Protein AF-A0A9Y2DA96-F1 (afdb_monomer)

Foldseek 3Di:
DDQWAWDDDPQWIWIQGNVPRDIDTDDPVVVVVLAPFADWDADPPDRDIDHGHHHPPPPPDPDD

Nearest PDB structures (foldseek):
  5v1u-assembly2_B  TM=7.437E-01  e=1.080E+00  Thermobaculum terrenum ATCC BAA-798
  7apl-assembly1_A-2  TM=5.354E-01  e=5.132E-01  Zymomonas mobilis subsp. mobilis ZM4 = ATCC 31821
  6l8q-assembly1_G-3  TM=5.631E-01  e=2.417E+00  Myotis davidii
  4wjl-assembly1_B  TM=5.120E-01  e=5.758E+00  Homo sapiens
  8s8u-assembly2_B  TM=5.633E-01  e=7.851E+00  Escherichia coli K-12

Mean predicted aligned error: 7.75 Å

pLDDT: mean 76.65, std 14.9, range [42.88, 92.12]

Sequence (64 aa):
MDMFTLTQTSDRWIACCRACGHEQALPETSAIELSAEGVAIQCERCPSQEPCVYPTENAAAPID

Structure (mmCIF, N/CA/C/O backbone):
data_AF-A0A9Y2DA96-F1
#
_entry.id   AF-A0A9Y2DA96-F1
#
loop_
_atom_site.group_PDB
_atom_site.id
_atom_site.type_symbol
_atom_site.label_atom_id
_atom_site.label_alt_id
_atom_site.label_comp_id
_atom_site.label_asym_id
_atom_site.label_entity_id
_atom_site.label_seq_id
_atom_site.pdbx_PDB_ins_code
_atom_site.Cartn_x
_atom_site.Cartn_y
_atom_site.Cartn_z
_atom_site.occupancy
_atom_site.B_iso_or_equiv
_atom_site.auth_seq_id
_atom_site.auth_comp_id
_atom_site.auth_asym_id
_atom_site.auth_atom_id
_atom_site.pdbx_PDB_model_num
ATOM 1 N N . MET A 1 1 ? -4.455 -11.937 8.563 1.00 62.66 1 MET A N 1
ATOM 2 C CA . ME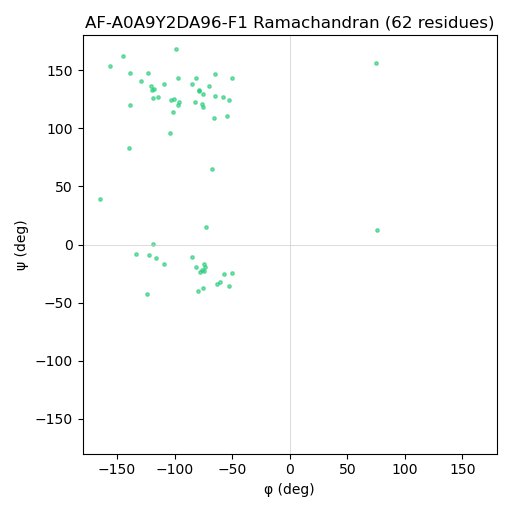T A 1 1 ? -4.685 -12.151 7.124 1.00 62.66 1 MET A CA 1
ATOM 3 C C . MET A 1 1 ? -4.604 -10.770 6.524 1.00 62.66 1 MET A C 1
ATOM 5 O O . MET A 1 1 ? -5.525 -9.994 6.741 1.00 62.66 1 MET A O 1
ATOM 9 N N . ASP A 1 2 ? -3.453 -10.439 5.954 1.00 74.12 2 ASP A N 1
ATOM 10 C CA . ASP A 1 2 ? -3.119 -9.087 5.505 1.00 74.12 2 ASP A CA 1
ATOM 11 C C . ASP A 1 2 ? -4.049 -8.670 4.360 1.00 74.12 2 ASP A C 1
ATOM 13 O O . ASP A 1 2 ? -4.262 -9.423 3.399 1.00 74.12 2 ASP A O 1
ATOM 17 N N . MET A 1 3 ? -4.673 -7.501 4.499 1.00 85.75 3 MET A N 1
ATOM 18 C CA . MET A 1 3 ? -5.607 -6.962 3.509 1.00 85.75 3 MET A CA 1
ATOM 19 C C . MET A 1 3 ? -4.873 -6.281 2.356 1.00 85.75 3 MET A C 1
ATOM 21 O O . MET A 1 3 ? -5.452 -6.122 1.275 1.00 85.75 3 MET A O 1
ATOM 25 N N . PHE A 1 4 ? -3.609 -5.917 2.557 1.00 87.50 4 PHE A N 1
ATOM 26 C CA . PHE A 1 4 ? -2.733 -5.369 1.535 1.00 87.50 4 PHE A CA 1
ATOM 27 C C . PHE A 1 4 ? -1.464 -6.201 1.385 1.00 87.50 4 PHE A C 1
ATOM 29 O O . PHE A 1 4 ? -0.941 -6.774 2.335 1.00 87.50 4 PHE A O 1
ATOM 36 N N . THR A 1 5 ? -0.943 -6.248 0.162 1.00 87.19 5 THR A N 1
ATOM 37 C CA . THR A 1 5 ? 0.408 -6.753 -0.103 1.00 87.19 5 THR A CA 1
ATOM 38 C C . THR A 1 5 ? 1.251 -5.675 -0.746 1.00 87.19 5 THR A C 1
ATOM 40 O O . THR A 1 5 ? 0.789 -4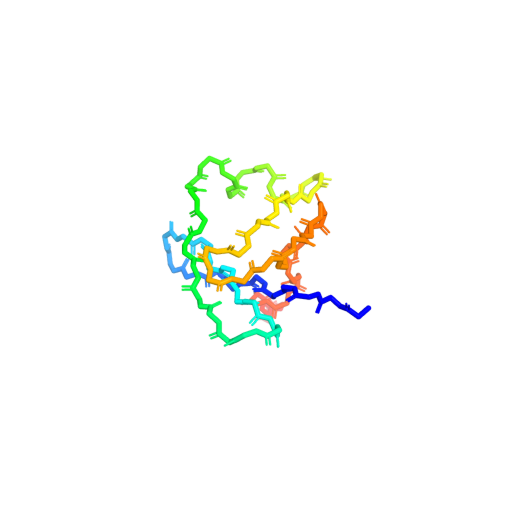.997 -1.664 1.00 87.19 5 THR A O 1
ATOM 43 N N . LEU A 1 6 ? 2.487 -5.543 -0.274 1.00 85.38 6 LEU A N 1
ATOM 44 C CA . LEU A 1 6 ? 3.438 -4.561 -0.768 1.00 85.38 6 LEU A CA 1
ATOM 45 C C . LEU A 1 6 ? 4.431 -5.196 -1.724 1.00 85.38 6 LEU A C 1
ATOM 47 O O . LEU A 1 6 ? 5.113 -6.157 -1.378 1.00 85.38 6 LEU A O 1
ATOM 51 N N . THR A 1 7 ? 4.522 -4.619 -2.915 1.00 84.56 7 THR A N 1
ATOM 52 C CA . THR A 1 7 ? 5.474 -5.027 -3.946 1.00 84.56 7 THR A CA 1
ATOM 53 C C . THR A 1 7 ? 6.392 -3.858 -4.254 1.00 84.56 7 THR A C 1
ATOM 55 O O . THR A 1 7 ? 5.923 -2.770 -4.586 1.00 84.56 7 THR A O 1
ATOM 58 N N . GLN A 1 8 ? 7.701 -4.071 -4.165 1.00 80.44 8 GLN A N 1
ATOM 59 C CA . GLN A 1 8 ? 8.671 -3.073 -4.593 1.00 80.44 8 GLN A CA 1
ATOM 60 C C . GLN A 1 8 ? 8.866 -3.176 -6.105 1.00 80.44 8 GLN A C 1
ATOM 62 O O . GLN A 1 8 ? 9.227 -4.227 -6.631 1.00 80.44 8 GLN A O 1
ATOM 67 N N . THR A 1 9 ? 8.627 -2.078 -6.809 1.00 79.19 9 THR A N 1
ATOM 68 C CA . THR A 1 9 ? 9.091 -1.892 -8.189 1.00 79.19 9 THR A CA 1
ATOM 69 C C . THR A 1 9 ? 10.362 -1.046 -8.168 1.00 79.19 9 THR A C 1
ATOM 71 O O . THR A 1 9 ? 10.692 -0.476 -7.132 1.00 79.19 9 THR A O 1
ATOM 74 N N . SER A 1 10 ? 11.079 -0.949 -9.291 1.00 72.06 10 SER A N 1
ATOM 75 C CA . SER A 1 10 ? 12.424 -0.352 -9.363 1.00 72.06 10 SER A CA 1
ATOM 76 C C . SER A 1 10 ? 12.579 1.037 -8.730 1.00 72.06 10 SER A C 1
ATOM 78 O O . SER A 1 10 ? 13.689 1.379 -8.348 1.00 72.06 10 SER A O 1
ATOM 80 N N . ASP A 1 11 ? 11.495 1.807 -8.613 1.00 75.00 11 ASP A N 1
ATOM 81 C CA . ASP A 1 11 ? 11.521 3.184 -8.105 1.00 75.00 11 ASP A CA 1
ATOM 82 C C . ASP A 1 11 ? 10.429 3.482 -7.055 1.00 75.00 11 ASP A C 1
ATOM 84 O O . ASP A 1 11 ? 10.413 4.539 -6.438 1.00 75.00 11 ASP A O 1
ATOM 88 N N . ARG A 1 12 ? 9.481 2.563 -6.823 1.00 81.62 12 ARG A N 1
ATOM 89 C CA . ARG A 1 12 ? 8.321 2.825 -5.950 1.00 81.62 12 ARG A CA 1
ATOM 90 C C . ARG A 1 12 ? 7.711 1.559 -5.376 1.00 81.62 12 ARG A C 1
ATOM 92 O O . ARG A 1 12 ? 7.743 0.497 -6.004 1.00 81.62 12 ARG A O 1
ATOM 99 N N . TRP A 1 13 ? 7.074 1.696 -4.222 1.00 84.88 13 TRP A N 1
ATOM 100 C CA . TRP A 1 13 ? 6.258 0.641 -3.630 1.00 84.88 13 TRP A CA 1
ATOM 101 C C . TRP A 1 13 ? 4.844 0.671 -4.198 1.00 84.88 13 TRP A C 1
ATOM 103 O O . TRP A 1 13 ? 4.253 1.734 -4.362 1.00 84.88 13 TRP A O 1
ATOM 113 N N . ILE A 1 14 ? 4.296 -0.501 -4.490 1.00 88.31 14 ILE A N 1
ATOM 114 C CA . ILE A 1 14 ? 2.916 -0.687 -4.927 1.00 88.31 14 ILE A CA 1
ATOM 115 C C . ILE A 1 14 ? 2.180 -1.472 -3.847 1.00 88.31 14 ILE A C 1
ATOM 117 O O . ILE A 1 14 ? 2.618 -2.552 -3.449 1.00 88.31 14 ILE A O 1
ATOM 121 N N . ALA A 1 15 ? 1.057 -0.933 -3.389 1.00 88.75 15 ALA A N 1
ATOM 122 C CA . ALA A 1 15 ? 0.141 -1.601 -2.487 1.00 88.75 15 ALA A CA 1
ATOM 123 C C . ALA A 1 15 ? -1.003 -2.229 -3.279 1.00 88.75 15 ALA A C 1
ATOM 125 O O . ALA A 1 15 ? -1.758 -1.538 -3.964 1.00 88.75 15 ALA A O 1
ATOM 126 N N . CYS A 1 16 ? -1.141 -3.545 -3.171 1.00 90.06 16 CYS A N 1
ATOM 127 C CA . CYS A 1 16 ? -2.221 -4.295 -3.796 1.00 90.06 16 CYS A CA 1
ATOM 128 C C . CYS A 1 16 ? -3.274 -4.621 -2.735 1.00 90.06 16 CYS A C 1
ATOM 130 O O . CYS A 1 16 ? -3.013 -5.395 -1.811 1.00 90.06 16 CYS A O 1
ATOM 132 N N . CYS A 1 17 ? -4.471 -4.055 -2.869 1.00 92.12 17 CYS A N 1
ATOM 133 C CA . CYS A 1 17 ? -5.592 -4.346 -1.987 1.00 92.12 17 CYS A CA 1
ATOM 134 C C . CYS A 1 17 ? -6.191 -5.718 -2.322 1.00 92.12 17 CYS A C 1
ATOM 136 O O . CYS A 1 17 ? -6.731 -5.923 -3.410 1.00 92.12 17 CYS A O 1
ATOM 138 N N . ARG A 1 18 ? -6.161 -6.657 -1.377 1.00 89.94 18 ARG A N 1
ATOM 139 C CA . ARG A 1 18 ? -6.706 -8.015 -1.546 1.00 89.94 18 ARG A CA 1
ATOM 140 C C . ARG A 1 18 ? -8.234 -8.062 -1.531 1.00 89.94 18 ARG A C 1
ATOM 142 O O . ARG A 1 18 ? -8.805 -9.025 -2.030 1.00 89.94 18 ARG A O 1
ATOM 149 N N . ALA A 1 19 ? -8.894 -7.031 -1.001 1.00 90.00 19 ALA A N 1
ATOM 150 C CA . ALA A 1 19 ? -10.353 -6.967 -0.944 1.00 90.00 19 ALA A CA 1
ATOM 151 C C . ALA A 1 19 ? -10.997 -6.639 -2.301 1.00 90.00 19 ALA A C 1
ATOM 153 O O . ALA A 1 19 ? -12.056 -7.171 -2.621 1.00 90.00 19 ALA A O 1
ATOM 154 N N . CYS A 1 20 ? -10.373 -5.767 -3.099 1.00 91.56 20 CYS A N 1
ATOM 155 C CA . CYS A 1 20 ? -10.918 -5.311 -4.384 1.00 91.56 20 CYS A CA 1
ATOM 156 C C . CYS A 1 20 ? -9.997 -5.574 -5.586 1.00 91.56 20 CYS A C 1
ATOM 158 O O . CYS A 1 20 ? -10.419 -5.378 -6.724 1.00 91.56 20 CYS A O 1
ATOM 160 N N . GLY A 1 21 ? -8.752 -6.000 -5.354 1.00 90.25 21 GLY A N 1
ATOM 161 C CA . GLY A 1 21 ? -7.744 -6.215 -6.394 1.00 90.25 21 GLY A CA 1
ATOM 162 C C . GLY A 1 21 ? -7.116 -4.930 -6.940 1.00 90.25 21 GLY A C 1
ATOM 163 O O . GLY A 1 21 ? -6.471 -4.974 -7.980 1.00 90.25 21 GLY A O 1
ATOM 164 N N . HIS A 1 22 ? -7.320 -3.781 -6.290 1.00 91.56 22 HIS A N 1
ATOM 165 C CA . HIS A 1 22 ? -6.758 -2.514 -6.750 1.00 91.56 22 HIS A CA 1
ATOM 166 C C . HIS A 1 22 ? -5.281 -2.378 -6.377 1.00 91.56 22 HIS A C 1
ATOM 168 O O . HIS A 1 22 ? -4.905 -2.583 -5.225 1.00 91.56 22 HIS A O 1
ATOM 174 N N . GLU A 1 23 ? -4.471 -1.976 -7.348 1.00 92.00 23 GLU A N 1
ATOM 175 C CA . GLU A 1 23 ? -3.057 -1.661 -7.180 1.00 92.00 23 GLU A CA 1
ATOM 176 C C . GLU A 1 23 ? -2.879 -0.143 -7.158 1.00 92.00 23 GLU A C 1
ATOM 178 O O . GLU A 1 23 ? -3.293 0.547 -8.093 1.00 92.00 23 GLU A O 1
ATOM 183 N N . GLN A 1 24 ? -2.259 0.371 -6.099 1.00 89.75 24 GLN A N 1
ATOM 184 C CA . GLN A 1 24 ? -1.989 1.796 -5.923 1.00 89.75 24 GLN A CA 1
ATOM 185 C C . GLN A 1 24 ? -0.518 2.025 -5.580 1.00 89.75 24 GLN A C 1
ATOM 187 O O . GLN A 1 24 ? 0.088 1.251 -4.839 1.00 89.75 24 GLN A O 1
ATOM 192 N N . ALA A 1 25 ? 0.072 3.084 -6.130 1.00 88.19 25 ALA A N 1
ATOM 193 C CA . ALA A 1 25 ? 1.452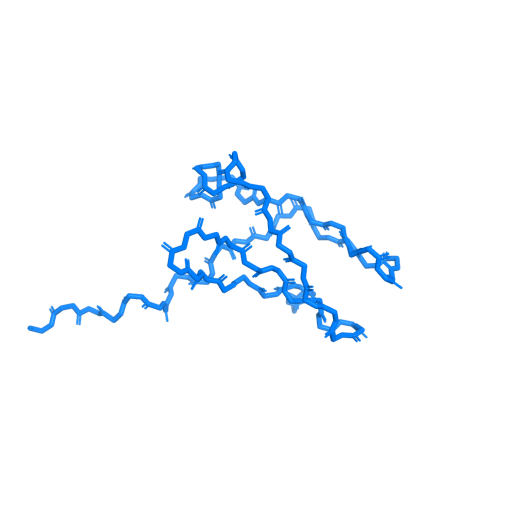 3.443 -5.835 1.00 88.19 25 ALA A CA 1
ATOM 194 C C . ALA A 1 25 ? 1.536 4.165 -4.487 1.00 88.19 25 ALA A C 1
ATOM 196 O O . ALA A 1 25 ? 0.783 5.101 -4.231 1.00 88.19 25 ALA A O 1
ATOM 197 N N . LEU A 1 26 ? 2.468 3.741 -3.640 1.00 82.56 26 LEU A N 1
ATOM 198 C CA . LEU A 1 26 ? 2.820 4.467 -2.432 1.00 82.56 26 LEU A CA 1
ATOM 199 C C . LEU A 1 26 ? 3.798 5.600 -2.767 1.00 82.56 26 LEU A C 1
ATOM 201 O O . LEU A 1 26 ? 4.664 5.425 -3.630 1.00 82.56 26 LEU A O 1
ATOM 205 N N . PRO A 1 27 ? 3.682 6.754 -2.090 1.00 73.94 27 PRO A N 1
ATOM 206 C CA . PRO A 1 27 ? 4.624 7.849 -2.265 1.00 73.94 27 PRO A CA 1
ATOM 207 C C . PRO A 1 27 ? 6.029 7.446 -1.792 1.00 73.94 27 PRO A C 1
ATOM 209 O O . PRO A 1 27 ? 6.181 6.697 -0.828 1.00 73.94 27 PRO A O 1
ATOM 212 N N . GLU A 1 28 ? 7.064 7.980 -2.446 1.00 66.31 28 GLU A N 1
ATOM 213 C CA . GLU A 1 28 ? 8.484 7.726 -2.130 1.00 66.31 28 GLU A CA 1
ATOM 214 C C . GLU A 1 28 ? 8.823 7.973 -0.654 1.00 66.31 28 GLU A C 1
ATOM 216 O O . GLU A 1 28 ? 9.595 7.232 -0.054 1.00 66.31 28 GLU A O 1
ATOM 221 N N . THR A 1 29 ? 8.192 8.970 -0.029 1.00 61.72 29 THR A N 1
ATOM 222 C CA . THR A 1 29 ? 8.379 9.282 1.396 1.00 61.72 29 THR A CA 1
ATOM 223 C C . THR A 1 29 ? 7.979 8.115 2.300 1.00 61.72 29 THR A C 1
ATOM 225 O O . THR A 1 29 ? 8.611 7.883 3.326 1.00 61.72 29 THR A O 1
ATOM 228 N N . SER A 1 30 ? 6.980 7.327 1.895 1.00 6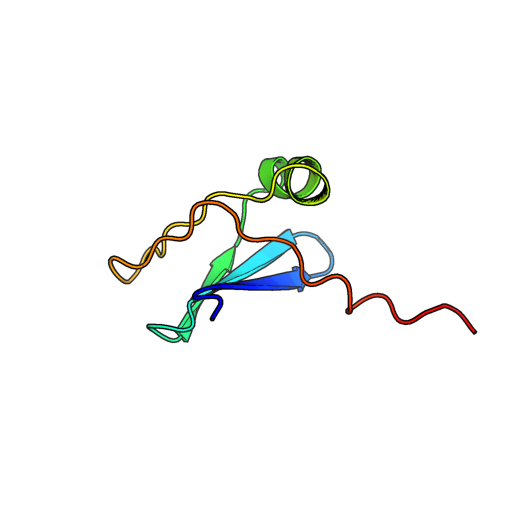1.09 30 SER A N 1
ATOM 229 C CA . SER A 1 30 ? 6.562 6.135 2.629 1.00 61.09 30 SER A CA 1
ATOM 230 C C . SER A 1 30 ? 7.543 4.972 2.471 1.00 61.09 30 SER A C 1
ATOM 232 O O . SER A 1 30 ? 7.580 4.116 3.344 1.00 61.09 30 SER A O 1
ATOM 234 N N . ALA A 1 31 ? 8.364 4.938 1.411 1.00 59.97 31 ALA A N 1
ATOM 235 C CA . ALA A 1 31 ? 9.356 3.882 1.165 1.00 59.97 31 ALA A CA 1
ATOM 236 C C . ALA A 1 31 ? 10.445 3.809 2.244 1.00 59.97 31 ALA A C 1
ATOM 238 O O . ALA A 1 31 ? 10.937 2.726 2.552 1.00 59.97 31 ALA A O 1
ATOM 239 N N . ILE A 1 32 ? 10.814 4.961 2.806 1.00 57.22 32 ILE A N 1
ATOM 240 C CA . ILE A 1 32 ? 11.871 5.077 3.816 1.00 57.22 32 ILE A CA 1
ATOM 241 C C . ILE A 1 32 ? 11.330 4.673 5.199 1.00 57.22 32 ILE A C 1
ATOM 243 O O . ILE A 1 32 ? 11.989 3.936 5.927 1.00 57.22 32 ILE A O 1
ATOM 247 N N . GLU A 1 33 ? 10.096 5.072 5.516 1.00 59.34 33 GLU A N 1
ATOM 248 C CA . GLU A 1 33 ? 9.412 4.789 6.794 1.00 59.34 33 GLU A CA 1
ATOM 249 C C . GLU A 1 33 ? 8.893 3.334 6.881 1.00 59.34 33 GLU A C 1
ATOM 251 O O . GLU A 1 33 ? 8.717 2.771 7.964 1.00 59.34 33 GLU A O 1
ATOM 256 N N . LEU A 1 34 ? 8.696 2.689 5.724 1.00 65.44 34 LEU A N 1
ATOM 257 C CA . LEU A 1 34 ? 8.193 1.318 5.572 1.00 65.44 34 LEU A CA 1
ATOM 258 C C . LEU A 1 34 ? 9.032 0.254 6.301 1.00 65.44 34 LEU A C 1
ATOM 260 O O . LEU A 1 34 ? 8.503 -0.800 6.650 1.00 65.44 34 LEU A O 1
ATOM 264 N N . SER A 1 35 ? 10.320 0.517 6.532 1.00 61.22 35 SER A N 1
ATOM 265 C CA . SER A 1 35 ? 11.274 -0.477 7.050 1.00 61.22 35 SER A CA 1
ATOM 266 C C . SER A 1 35 ? 11.288 -0.603 8.581 1.00 61.22 35 SER A C 1
ATOM 268 O O . SER A 1 35 ? 11.903 -1.533 9.093 1.00 61.22 35 SER A O 1
ATOM 270 N N . ALA A 1 36 ? 10.641 0.309 9.319 1.00 62.91 36 ALA A N 1
ATOM 271 C CA . ALA A 1 36 ? 10.719 0.343 10.786 1.00 62.91 36 ALA A CA 1
ATOM 272 C C . ALA A 1 36 ? 9.353 0.266 11.485 1.00 62.91 36 ALA A C 1
ATOM 274 O O . ALA A 1 36 ? 9.212 -0.465 12.465 1.00 62.91 36 ALA A O 1
ATOM 275 N N . GLU A 1 37 ? 8.342 0.983 10.991 1.00 71.94 37 GLU A N 1
ATOM 276 C CA . GLU A 1 37 ? 7.069 1.151 11.717 1.00 71.94 37 GLU A CA 1
ATOM 277 C C . GLU A 1 37 ? 5.866 0.527 10.991 1.00 71.94 37 GLU A C 1
ATOM 279 O O . GLU A 1 37 ? 4.818 0.298 11.598 1.00 71.94 37 GLU A O 1
ATOM 284 N N . GLY A 1 38 ? 6.043 0.139 9.724 1.00 75.62 38 GLY A N 1
ATOM 285 C CA . GLY A 1 38 ? 4.940 -0.226 8.838 1.00 75.62 38 GLY A CA 1
ATOM 286 C C . GLY A 1 38 ? 4.189 1.022 8.373 1.00 75.62 38 GLY A C 1
ATOM 287 O O . GLY A 1 38 ? 4.234 2.075 9.006 1.00 75.62 38 GLY A O 1
ATOM 288 N N . VAL A 1 39 ? 3.510 0.933 7.232 1.00 81.50 39 VAL A N 1
ATOM 289 C CA . VAL A 1 39 ? 2.792 2.082 6.662 1.00 81.50 39 VAL A CA 1
ATOM 290 C C . VAL A 1 39 ? 1.285 1.893 6.774 1.00 81.50 39 VAL A C 1
ATOM 292 O O . VAL A 1 39 ? 0.761 0.809 6.513 1.00 81.50 39 VAL A O 1
ATOM 295 N N . ALA A 1 40 ? 0.581 2.965 7.127 1.00 86.31 40 ALA A N 1
ATOM 296 C CA . ALA A 1 40 ? -0.870 3.004 7.049 1.00 86.31 40 ALA A CA 1
ATOM 297 C C . ALA A 1 40 ? -1.307 3.184 5.588 1.00 86.31 40 ALA A C 1
ATOM 299 O O . ALA A 1 40 ? -0.964 4.177 4.945 1.00 86.31 40 ALA A O 1
ATOM 300 N N . ILE A 1 41 ? -2.082 2.235 5.064 1.00 86.81 41 ILE A N 1
ATOM 301 C CA . ILE A 1 41 ? -2.583 2.242 3.686 1.00 86.81 41 ILE A CA 1
ATOM 302 C C . ILE A 1 41 ? -4.101 2.242 3.711 1.00 86.81 41 ILE A C 1
ATOM 304 O O . ILE A 1 41 ? -4.724 1.428 4.387 1.00 86.81 41 ILE A O 1
ATOM 308 N N . GLN A 1 42 ? -4.704 3.118 2.917 1.00 90.56 42 GLN A N 1
ATOM 309 C CA . GLN A 1 42 ? -6.129 3.086 2.616 1.00 90.56 42 GLN A CA 1
ATOM 310 C C . GLN A 1 42 ? -6.315 2.877 1.118 1.00 90.56 42 GLN A C 1
ATOM 312 O O . GLN A 1 42 ? -5.656 3.540 0.317 1.00 90.56 42 GLN A O 1
ATOM 317 N N . CYS A 1 43 ? -7.210 1.967 0.736 1.00 91.25 43 CYS A N 1
ATOM 318 C CA . CYS A 1 43 ? -7.507 1.741 -0.667 1.00 91.25 43 CYS A CA 1
ATOM 319 C C . CYS A 1 43 ? -8.266 2.931 -1.266 1.00 91.25 43 CYS A C 1
ATOM 321 O O . CYS A 1 43 ? -9.238 3.411 -0.685 1.00 91.25 43 CYS A O 1
ATOM 323 N N . GLU A 1 44 ? -7.890 3.360 -2.469 1.00 91.69 44 GLU A N 1
ATOM 324 C CA . GLU A 1 44 ? -8.610 4.424 -3.188 1.00 91.69 44 GLU A CA 1
ATOM 325 C C . GLU A 1 44 ? -9.958 3.961 -3.777 1.00 91.69 44 GLU A C 1
ATOM 327 O O . GLU A 1 44 ? -10.804 4.783 -4.131 1.00 91.69 44 GLU A O 1
ATOM 332 N N . ARG A 1 45 ? -10.179 2.642 -3.893 1.00 92.00 45 ARG A N 1
ATOM 333 C CA . ARG A 1 45 ? -11.372 2.053 -4.536 1.00 92.00 45 ARG A CA 1
ATOM 334 C C . ARG A 1 45 ? -12.360 1.385 -3.590 1.00 92.00 45 ARG A C 1
ATOM 336 O O . ARG A 1 45 ? -13.486 1.109 -3.999 1.00 92.00 45 ARG A O 1
ATOM 343 N N . CYS A 1 46 ? -11.963 1.078 -2.362 1.00 91.69 46 CYS A N 1
ATOM 344 C CA . CYS A 1 46 ? -12.818 0.397 -1.395 1.00 91.69 46 CYS A CA 1
ATOM 345 C C . CYS 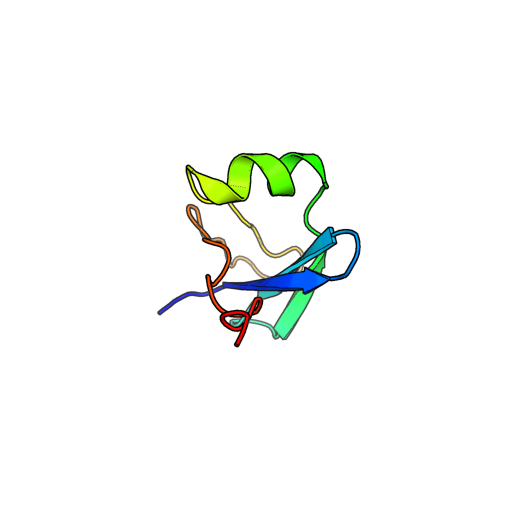A 1 46 ? -12.536 0.912 0.022 1.00 91.69 46 CYS A C 1
ATOM 347 O O . CYS A 1 46 ? -11.473 1.476 0.261 1.00 91.69 46 CYS A O 1
ATOM 349 N N . PRO A 1 47 ? -13.442 0.697 0.992 1.00 90.94 47 PRO A N 1
ATOM 350 C CA . PRO A 1 47 ? -13.253 1.156 2.372 1.00 90.94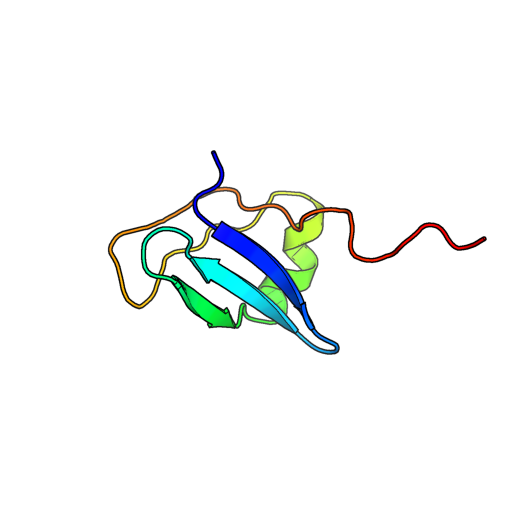 47 PRO A CA 1
ATOM 351 C C . PRO A 1 47 ? -12.204 0.339 3.150 1.00 90.94 47 PRO A C 1
ATOM 353 O O . PRO A 1 47 ? -12.170 0.379 4.377 1.00 90.94 47 PRO A O 1
ATOM 356 N N . SER A 1 48 ? -11.380 -0.454 2.462 1.00 89.62 48 SER A N 1
ATOM 357 C CA . SER A 1 48 ? -10.331 -1.247 3.091 1.00 89.62 48 SER A CA 1
ATOM 358 C C . SER A 1 48 ? -9.172 -0.345 3.479 1.00 89.62 48 SER A C 1
ATOM 360 O O . SER A 1 48 ? -8.649 0.406 2.656 1.00 89.62 48 SER A O 1
ATOM 362 N N . GLN A 1 49 ? -8.755 -0.466 4.729 1.00 89.25 49 GLN A N 1
ATOM 363 C CA . GLN A 1 49 ? -7.612 0.235 5.284 1.00 89.25 49 GLN A CA 1
ATOM 364 C C . GLN A 1 49 ? -6.832 -0.720 6.175 1.00 89.25 49 GLN A C 1
ATOM 366 O O . GLN A 1 49 ? -7.419 -1.592 6.818 1.00 89.25 49 GLN A O 1
ATOM 371 N N . GLU A 1 50 ? -5.523 -0.540 6.226 1.00 87.38 50 GLU A N 1
ATOM 372 C CA . GLU A 1 50 ? -4.639 -1.330 7.065 1.00 87.38 50 GLU A CA 1
ATOM 373 C C . GLU A 1 50 ? -3.596 -0.400 7.695 1.00 87.38 50 GLU A C 1
ATOM 375 O O . GLU A 1 50 ? -2.904 0.316 6.973 1.00 87.38 50 GLU A O 1
ATOM 380 N N . PRO A 1 51 ? -3.532 -0.326 9.036 1.00 83.75 51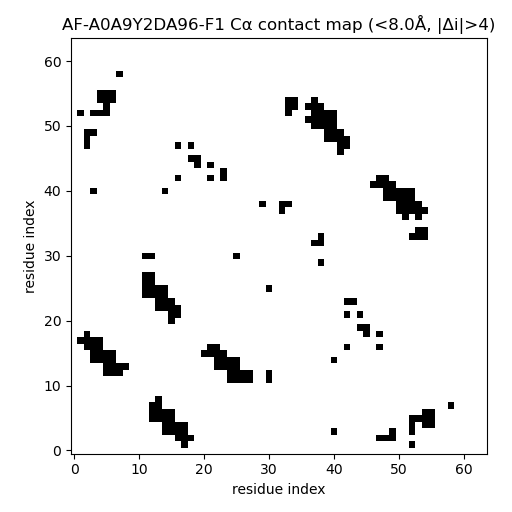 PRO A N 1
ATOM 381 C CA . PRO A 1 51 ? -2.752 0.699 9.727 1.00 83.75 51 PRO A CA 1
ATOM 382 C C . PRO A 1 51 ? -1.246 0.414 9.750 1.00 83.75 51 PRO A C 1
ATOM 384 O O . PRO A 1 51 ? -0.466 1.348 9.895 1.00 83.75 51 PRO A O 1
ATOM 387 N N . CYS A 1 52 ? -0.844 -0.851 9.619 1.00 84.19 52 CYS A N 1
ATOM 388 C CA . CYS A 1 52 ? 0.549 -1.283 9.687 1.00 84.19 52 CYS A CA 1
ATOM 389 C C . CYS A 1 52 ? 0.789 -2.349 8.616 1.00 84.19 52 CYS A C 1
ATOM 391 O O .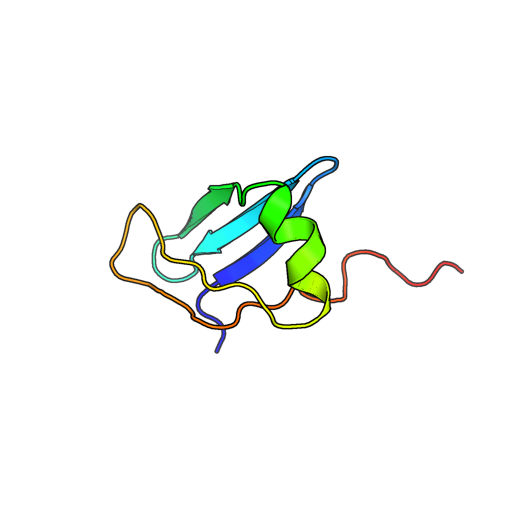 CYS A 1 52 ? 0.694 -3.545 8.890 1.00 84.19 52 CYS A O 1
ATOM 393 N N . VAL A 1 53 ? 1.050 -1.916 7.384 1.00 82.88 53 VAL A N 1
ATOM 394 C CA . VAL A 1 53 ? 1.441 -2.812 6.293 1.00 82.88 53 VAL A CA 1
ATOM 395 C C . VAL A 1 53 ? 2.957 -2.815 6.199 1.00 82.88 53 VAL A C 1
ATOM 397 O O . VAL A 1 53 ? 3.578 -1.766 6.016 1.00 82.88 53 VAL A O 1
ATOM 400 N N . TYR A 1 54 ? 3.549 -3.996 6.325 1.00 80.81 54 TYR A N 1
ATOM 401 C CA . TYR A 1 54 ? 4.990 -4.175 6.223 1.00 80.81 54 TYR A CA 1
ATOM 402 C C . TYR A 1 54 ? 5.364 -4.617 4.812 1.00 80.81 54 TYR A C 1
ATOM 404 O O . TYR A 1 54 ? 4.614 -5.380 4.185 1.00 80.81 54 TYR A O 1
ATOM 412 N N . PRO A 1 55 ? 6.509 -4.152 4.284 1.00 73.31 55 PRO A N 1
ATOM 413 C CA . PRO A 1 55 ? 7.043 -4.728 3.069 1.00 73.31 55 PRO A CA 1
ATOM 414 C C . PRO A 1 55 ? 7.251 -6.214 3.338 1.00 73.31 55 PRO A C 1
ATOM 416 O O . PRO A 1 55 ? 7.847 -6.595 4.344 1.00 73.31 55 PRO A O 1
ATOM 419 N N . THR A 1 56 ? 6.706 -7.077 2.483 1.00 67.06 56 THR A N 1
ATOM 420 C CA . THR A 1 56 ? 6.979 -8.502 2.627 1.00 67.06 56 THR A CA 1
ATOM 421 C C . THR A 1 56 ? 8.464 -8.681 2.340 1.00 67.06 56 THR A C 1
ATOM 423 O O . THR A 1 56 ? 8.904 -8.488 1.207 1.00 67.06 56 THR A O 1
ATOM 426 N N . GLU A 1 57 ? 9.236 -8.968 3.384 1.00 55.81 57 GLU A N 1
ATOM 427 C CA . GLU A 1 57 ? 10.687 -9.153 3.368 1.00 55.81 57 GLU A CA 1
ATOM 428 C C . GLU A 1 57 ? 11.035 -10.429 2.585 1.00 55.81 57 GLU A C 1
ATOM 430 O O . GLU A 1 57 ? 11.424 -11.432 3.162 1.00 55.81 57 GLU A O 1
ATOM 435 N N . ASN A 1 58 ? 10.759 -10.468 1.274 1.00 47.84 58 ASN A N 1
ATOM 436 C CA . ASN A 1 58 ? 11.040 -11.638 0.440 1.00 47.84 58 ASN A CA 1
ATOM 437 C C . ASN A 1 58 ? 10.997 -11.381 -1.084 1.00 47.84 58 ASN A C 1
ATOM 439 O O . ASN A 1 58 ? 10.530 -12.233 -1.841 1.00 47.84 58 ASN A O 1
ATOM 443 N N . ALA A 1 59 ? 11.492 -10.230 -1.557 1.00 46.12 59 ALA A N 1
ATOM 444 C CA . ALA A 1 59 ? 11.806 -10.026 -2.983 1.00 46.12 59 ALA A CA 1
ATOM 445 C C . ALA A 1 59 ? 13.290 -9.711 -3.263 1.00 46.12 59 ALA A C 1
ATOM 447 O O . ALA A 1 59 ? 13.673 -9.577 -4.421 1.00 46.12 59 ALA A O 1
ATOM 448 N N . ALA A 1 60 ? 14.141 -9.663 -2.237 1.00 45.09 60 ALA A N 1
ATOM 449 C CA . ALA A 1 60 ? 15.578 -9.841 -2.403 1.00 45.09 60 ALA A CA 1
ATOM 450 C C . ALA A 1 60 ? 15.904 -11.250 -1.907 1.00 45.09 60 ALA A C 1
ATOM 452 O O . ALA A 1 60 ? 16.007 -11.490 -0.706 1.00 45.09 60 ALA A O 1
ATOM 453 N N . ALA A 1 61 ? 15.967 -12.208 -2.833 1.00 42.88 61 ALA A N 1
ATOM 454 C CA . ALA A 1 61 ? 16.528 -13.518 -2.542 1.00 42.88 61 ALA A CA 1
ATOM 455 C C . ALA A 1 61 ? 17.910 -13.337 -1.880 1.00 42.88 61 ALA A C 1
ATOM 457 O O . ALA A 1 61 ? 18.630 -12.407 -2.264 1.00 42.88 61 ALA A O 1
ATOM 458 N N . PRO A 1 62 ? 18.294 -14.182 -0.905 1.00 45.38 62 PRO A N 1
ATOM 459 C CA . PRO A 1 62 ? 19.667 -14.198 -0.431 1.00 45.38 62 PRO A CA 1
ATOM 460 C C . PRO A 1 62 ? 20.583 -14.370 -1.645 1.00 45.38 62 PRO A C 1
ATOM 462 O O . PRO A 1 62 ? 20.395 -15.270 -2.460 1.00 45.38 62 PRO A O 1
ATOM 465 N N . ILE A 1 63 ? 21.511 -13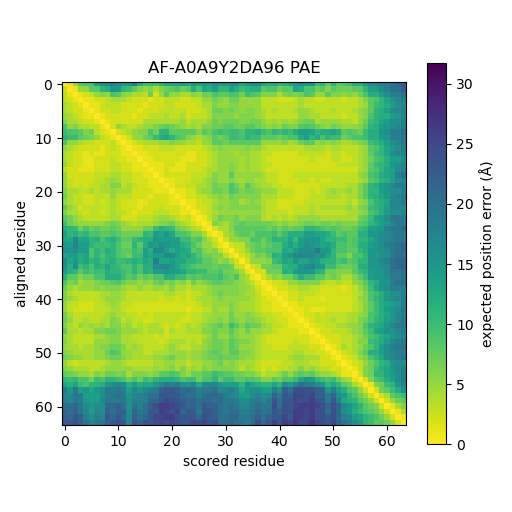.430 -1.785 1.00 54.28 63 ILE A N 1
ATOM 466 C CA . ILE A 1 63 ? 22.670 -13.521 -2.668 1.00 54.28 63 ILE A CA 1
ATOM 467 C C . ILE A 1 63 ? 23.407 -14.814 -2.298 1.00 54.28 63 ILE A C 1
ATOM 469 O O . ILE A 1 63 ? 23.927 -14.907 -1.186 1.00 54.28 63 ILE A O 1
ATOM 473 N N . ASP A 1 64 ? 23.362 -15.802 -3.193 1.00 44.78 64 ASP A N 1
ATOM 474 C CA . ASP A 1 64 ? 24.264 -16.963 -3.210 1.00 44.78 64 ASP A CA 1
ATOM 475 C C . ASP A 1 64 ? 25.613 -16.546 -3.813 1.00 44.78 64 ASP A C 1
ATOM 477 O O . ASP A 1 64 ? 25.597 -15.892 -4.887 1.00 44.78 64 ASP A O 1
#

Radius of gyration: 11.75 Å; Cα contacts (8 Å, |Δi|>4): 112; chains: 1; bounding box: 38×26×21 Å

Secondary structure (DSSP, 8-state):
--SEEEEE-SS-EEEEETTT--EEEPPHHHHHHTTTT-EEEE-SSSS-EEEEEPP-S-SS----

Solvent-accessible surface area (backbone atoms only — not comparable to full-atom values): 4133 Å² total; per-residue (Å²): 132,78,56,58,47,49,44,80,51,101,84,40,41,32,41,33,31,68,87,80,69,49,74,44,77,48,58,68,76,52,63,70,50,28,80,80,72,30,35,67,48,69,51,94,86,48,97,54,66,45,74,63,46,53,64,62,94,72,82,73,73,83,86,126